Protein AF-A0A935JJQ6-F1 (afdb_monomer_lite)

pLDDT: mean 81.19, std 18.82, range [46.78, 98.0]

Sequence (89 aa):
MLFIYLQSDSQKEYNRFLEIAFSSLKEAHYQIGLAVKLNFLTKKELDLCESKFIETEKVLAGLIRKLKTSRGKSGNEIELAQQPNSPTV

Structure (mmCIF, N/CA/C/O backbone):
data_AF-A0A935JJQ6-F1
#
_entry.id   AF-A0A935JJQ6-F1
#
loop_
_atom_site.group_PDB
_atom_site.id
_atom_site.type_symbol
_atom_site.label_atom_id
_atom_site.label_alt_id
_atom_site.label_comp_id
_atom_site.label_asym_id
_atom_site.label_entity_id
_atom_site.label_seq_id
_atom_site.pdbx_PDB_ins_code
_atom_site.Cartn_x
_atom_site.Cartn_y
_atom_site.Cartn_z
_atom_site.occupancy
_atom_site.B_iso_or_equiv
_atom_site.auth_seq_id
_atom_site.auth_comp_id
_atom_site.auth_asym_id
_atom_site.auth_atom_id
_atom_site.pdbx_PDB_model_num
ATOM 1 N N . MET A 1 1 ? -8.453 -3.193 -19.620 1.00 59.62 1 MET A N 1
ATOM 2 C CA . MET A 1 1 ? -7.562 -4.376 -19.582 1.00 59.62 1 MET A CA 1
ATOM 3 C C . MET A 1 1 ? -6.850 -4.682 -20.914 1.00 59.62 1 MET A C 1
ATOM 5 O O . MET A 1 1 ? -5.975 -5.530 -20.907 1.00 59.62 1 MET A O 1
ATOM 9 N N . LEU A 1 2 ? -7.133 -3.987 -22.033 1.00 53.28 2 LEU A N 1
ATOM 10 C CA . LEU A 1 2 ? -6.549 -4.317 -23.353 1.00 53.28 2 LEU A CA 1
ATOM 11 C C . LEU A 1 2 ? -5.306 -3.491 -23.766 1.00 53.28 2 LEU A C 1
ATOM 13 O O . LEU A 1 2 ? -4.643 -3.825 -24.736 1.00 53.28 2 LEU A O 1
ATOM 17 N N . PHE A 1 3 ? -4.928 -2.443 -23.029 1.00 60.62 3 PHE A N 1
ATOM 18 C CA . PHE A 1 3 ? -3.821 -1.549 -23.424 1.00 60.62 3 PHE A CA 1
ATOM 19 C C . PHE A 1 3 ? -2.438 -1.960 -22.890 1.00 60.62 3 PHE A C 1
ATOM 21 O O . PHE A 1 3 ? -1.524 -1.139 -22.850 1.00 60.62 3 PHE A O 1
ATOM 28 N N . ILE A 1 4 ? -2.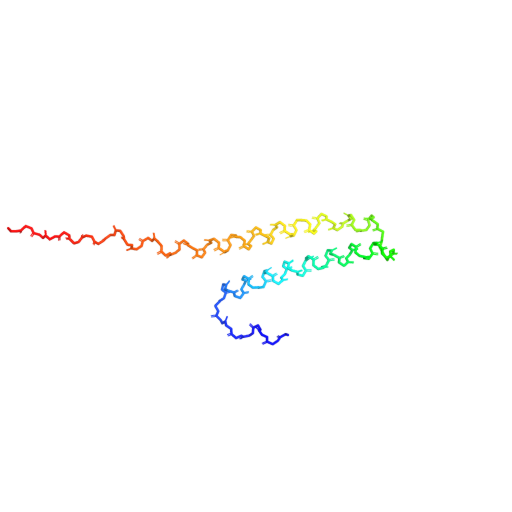271 -3.186 -22.389 1.00 60.88 4 ILE A N 1
ATOM 29 C CA . ILE A 1 4 ? -0.999 -3.643 -21.791 1.00 60.88 4 ILE A CA 1
ATOM 30 C C . ILE A 1 4 ? -0.150 -4.460 -22.773 1.00 60.88 4 ILE A C 1
ATOM 32 O O . ILE A 1 4 ? 1.050 -4.541 -22.592 1.00 60.88 4 ILE A O 1
ATOM 36 N N . TYR A 1 5 ? -0.741 -4.997 -23.842 1.00 57.59 5 TYR A N 1
ATOM 37 C CA . TYR A 1 5 ? -0.101 -6.032 -24.660 1.00 57.59 5 TYR A CA 1
ATOM 38 C C . TYR A 1 5 ? 0.768 -5.542 -25.834 1.00 57.59 5 TYR A C 1
ATOM 40 O O . TYR A 1 5 ? 1.311 -6.382 -26.544 1.00 57.59 5 TYR A O 1
ATOM 48 N N . LEU A 1 6 ? 0.905 -4.231 -26.085 1.00 57.12 6 LEU A N 1
ATOM 49 C CA . LEU A 1 6 ? 1.458 -3.742 -27.362 1.00 57.12 6 LEU A CA 1
ATOM 50 C C . LEU A 1 6 ? 2.755 -2.916 -27.292 1.00 57.12 6 LEU A C 1
ATOM 52 O O . LEU A 1 6 ? 2.976 -2.080 -28.166 1.00 57.12 6 LEU A O 1
ATOM 56 N N . GLN A 1 7 ? 3.640 -3.122 -26.310 1.00 52.75 7 GLN A N 1
ATOM 57 C CA . GLN A 1 7 ? 4.992 -2.556 -26.422 1.00 52.75 7 GLN A CA 1
ATOM 58 C C . GLN A 1 7 ? 6.037 -3.341 -25.618 1.00 52.75 7 GLN A C 1
ATOM 60 O O . GLN A 1 7 ? 6.305 -3.035 -24.459 1.00 52.75 7 GLN A O 1
ATOM 65 N N . SER A 1 8 ? 6.659 -4.328 -26.269 1.00 54.00 8 SER A N 1
ATOM 66 C CA . SER A 1 8 ? 7.763 -5.137 -25.739 1.00 54.00 8 SER A CA 1
ATOM 67 C C . SER A 1 8 ? 9.045 -4.317 -25.610 1.00 54.00 8 SER A C 1
ATOM 69 O O . SER A 1 8 ? 9.960 -4.388 -26.425 1.00 54.00 8 SER A O 1
ATOM 71 N N . ASP A 1 9 ? 9.104 -3.527 -24.553 1.00 62.53 9 ASP A N 1
ATOM 72 C CA . ASP A 1 9 ? 10.335 -2.982 -24.012 1.00 62.53 9 ASP A CA 1
ATOM 73 C C . ASP A 1 9 ? 10.284 -3.340 -22.524 1.00 62.53 9 ASP A C 1
ATOM 75 O O . ASP A 1 9 ? 9.685 -2.624 -21.720 1.00 62.53 9 ASP A O 1
ATOM 79 N N . SER A 1 10 ? 10.792 -4.534 -22.188 1.00 75.81 10 SER A N 1
ATOM 80 C CA . SER A 1 10 ? 10.587 -5.235 -20.901 1.00 75.81 10 SER A CA 1
ATOM 81 C C . SER A 1 10 ? 10.744 -4.315 -19.680 1.00 75.81 10 SER A C 1
ATOM 83 O O . SER A 1 10 ? 9.962 -4.347 -18.726 1.00 75.81 10 SER A O 1
ATOM 85 N N . GLN A 1 11 ? 11.695 -3.381 -19.745 1.00 80.06 11 GLN A N 1
ATOM 86 C CA . GLN A 1 11 ? 11.947 -2.424 -18.675 1.00 80.06 11 GLN A CA 1
ATOM 87 C C . GLN A 1 11 ? 10.882 -1.315 -18.559 1.00 80.06 11 GLN A C 1
ATOM 89 O O . GLN A 1 11 ? 10.640 -0.809 -17.455 1.00 80.06 11 GLN A O 1
ATOM 94 N N . LYS A 1 12 ? 10.259 -0.893 -19.667 1.00 83.38 12 LYS A N 1
ATOM 95 C CA . LYS A 1 12 ? 9.146 0.075 -19.675 1.00 83.38 12 LYS A CA 1
ATOM 96 C C . LYS A 1 12 ? 7.877 -0.559 -19.118 1.00 83.38 12 LYS A C 1
ATOM 98 O O . LYS A 1 12 ? 7.220 0.065 -18.287 1.00 83.38 12 LYS A O 1
ATOM 103 N N . GLU A 1 13 ? 7.580 -1.796 -19.505 1.00 84.94 13 GLU A N 1
ATOM 104 C CA . GLU A 1 13 ? 6.435 -2.545 -18.976 1.00 84.94 13 GLU A CA 1
ATOM 105 C C . GLU A 1 13 ? 6.584 -2.787 -17.474 1.00 84.94 13 GLU A C 1
ATOM 107 O O . GLU A 1 13 ? 5.664 -2.493 -16.714 1.00 84.94 13 GLU A O 1
ATOM 112 N N . TYR A 1 14 ? 7.771 -3.195 -17.017 1.00 88.25 14 TYR A N 1
ATOM 113 C CA . TYR A 1 14 ? 8.045 -3.359 -15.589 1.00 88.25 14 TYR A CA 1
ATOM 114 C C . TYR A 1 14 ? 7.817 -2.066 -14.790 1.00 88.25 14 TYR A C 1
ATOM 116 O O . TYR A 1 14 ? 7.126 -2.075 -13.774 1.00 88.25 14 TYR A O 1
ATOM 124 N N . ASN A 1 15 ? 8.326 -0.925 -15.274 1.00 88.44 15 ASN A N 1
ATOM 125 C CA . ASN A 1 15 ? 8.084 0.369 -14.623 1.00 88.44 15 ASN A CA 1
ATOM 126 C C . ASN A 1 15 ? 6.595 0.730 -14.585 1.00 88.44 15 ASN A C 1
ATOM 128 O O . ASN A 1 15 ? 6.109 1.205 -13.562 1.00 88.44 15 ASN A O 1
ATOM 132 N N . ARG A 1 16 ? 5.866 0.473 -15.673 1.00 88.69 16 ARG A N 1
ATOM 133 C CA . ARG A 1 16 ? 4.421 0.696 -15.736 1.00 88.69 16 ARG A CA 1
ATOM 134 C C . ARG A 1 16 ? 3.675 -0.174 -14.725 1.00 88.69 16 ARG A C 1
ATOM 136 O O . ARG A 1 16 ? 2.780 0.327 -14.054 1.00 88.69 16 ARG A O 1
ATOM 143 N N . PHE A 1 17 ? 4.031 -1.451 -14.588 1.00 91.94 17 PHE A N 1
ATOM 144 C CA . PHE A 1 17 ? 3.419 -2.324 -13.584 1.00 91.94 17 PHE A CA 1
ATOM 145 C C . PHE A 1 17 ? 3.675 -1.829 -12.161 1.00 91.94 17 PHE A C 1
ATOM 147 O O . PHE A 1 17 ? 2.763 -1.867 -11.339 1.00 91.94 17 PHE A O 1
ATOM 154 N N . LEU A 1 18 ? 4.870 -1.303 -11.879 1.00 94.00 18 LEU A N 1
ATOM 155 C CA . LEU A 1 18 ? 5.163 -0.698 -10.580 1.00 94.00 18 LEU A CA 1
ATOM 156 C C . LEU A 1 18 ? 4.341 0.571 -10.324 1.00 94.00 18 LEU A C 1
ATOM 158 O O . LEU A 1 18 ? 3.863 0.763 -9.210 1.00 94.00 18 LEU A O 1
ATOM 162 N N . GLU A 1 19 ? 4.146 1.421 -11.334 1.00 93.69 19 GLU A N 1
ATOM 163 C CA . GLU A 1 19 ? 3.286 2.607 -11.217 1.00 93.69 19 GLU A CA 1
ATOM 164 C C . GLU A 1 19 ? 1.823 2.219 -10.968 1.00 93.69 19 GLU A C 1
ATOM 166 O O . GLU A 1 19 ? 1.194 2.778 -10.071 1.00 93.69 19 GLU A O 1
ATOM 171 N N . ILE A 1 20 ? 1.311 1.207 -11.679 1.00 95.25 20 ILE A N 1
ATOM 172 C CA . ILE A 1 20 ? -0.029 0.653 -11.436 1.00 95.25 20 ILE A CA 1
ATOM 173 C C . ILE A 1 20 ? -0.134 0.135 -9.998 1.00 95.25 20 ILE A C 1
ATOM 175 O O . ILE A 1 20 ? -1.057 0.517 -9.285 1.00 95.25 20 ILE A O 1
ATOM 179 N N . ALA A 1 21 ? 0.826 -0.677 -9.545 1.00 96.12 21 ALA A N 1
ATOM 180 C CA . ALA A 1 21 ? 0.832 -1.215 -8.187 1.00 96.12 21 ALA A CA 1
ATOM 181 C C . ALA A 1 21 ? 0.864 -0.107 -7.120 1.00 96.12 21 ALA A C 1
ATOM 183 O O . ALA A 1 21 ? 0.159 -0.197 -6.116 1.00 96.12 21 ALA A O 1
ATOM 184 N N . PHE A 1 22 ? 1.636 0.960 -7.346 1.00 96.56 22 PHE A N 1
ATOM 185 C CA . PHE A 1 22 ? 1.703 2.108 -6.443 1.00 96.56 22 PHE A CA 1
ATOM 186 C C . PHE A 1 22 ? 0.371 2.864 -6.370 1.00 96.56 22 PHE A C 1
ATOM 188 O O . PHE A 1 22 ? -0.107 3.169 -5.278 1.00 96.56 22 PHE A O 1
ATOM 195 N N . SER A 1 23 ? -0.265 3.125 -7.515 1.00 96.19 23 SER A N 1
ATOM 196 C CA . SER A 1 23 ? -1.592 3.745 -7.557 1.00 96.19 23 SER A CA 1
ATOM 197 C C . SER A 1 23 ? -2.654 2.871 -6.887 1.00 96.19 23 SER A C 1
ATOM 199 O O . SER A 1 23 ? -3.431 3.381 -6.082 1.00 96.19 23 SER A O 1
ATOM 201 N N . SER A 1 24 ? -2.648 1.558 -7.136 1.00 97.44 24 SER A N 1
ATOM 202 C CA . SER A 1 24 ? -3.568 0.617 -6.488 1.00 97.44 24 SER A CA 1
ATOM 203 C C . SER A 1 24 ? -3.367 0.548 -4.973 1.00 97.44 24 SER A C 1
ATOM 205 O O . SER A 1 24 ? -4.344 0.476 -4.234 1.00 97.44 24 SER A O 1
ATOM 207 N N . LEU A 1 25 ? -2.124 0.627 -4.485 1.00 97.06 25 LEU A N 1
ATOM 208 C CA . LEU A 1 25 ? -1.837 0.698 -3.050 1.00 97.06 25 LEU A CA 1
ATOM 209 C C . LEU A 1 25 ? -2.458 1.949 -2.414 1.00 97.06 25 LEU A C 1
ATOM 211 O O . LEU A 1 25 ? -3.082 1.858 -1.358 1.00 97.06 25 LEU A O 1
ATOM 215 N N . LYS A 1 26 ? -2.304 3.114 -3.059 1.00 96.56 26 LYS A N 1
ATOM 216 C CA . LYS A 1 26 ? -2.881 4.383 -2.589 1.00 96.56 26 LYS A CA 1
ATOM 217 C C . LYS A 1 26 ? -4.403 4.348 -2.560 1.00 96.56 26 LYS A C 1
ATOM 219 O O . LYS A 1 26 ? -5.008 4.824 -1.601 1.00 96.56 26 LYS A O 1
ATOM 224 N N . GLU A 1 27 ? -5.008 3.766 -3.587 1.00 97.75 27 GLU A N 1
ATOM 225 C CA . GLU A 1 27 ? -6.453 3.589 -3.655 1.00 97.75 27 GLU A CA 1
ATOM 226 C C . GLU A 1 27 ? -6.957 2.656 -2.549 1.00 97.75 27 GLU A C 1
ATOM 228 O O . GLU A 1 27 ? -7.890 3.010 -1.830 1.00 97.75 27 GLU A O 1
ATOM 233 N N . ALA A 1 28 ? -6.297 1.515 -2.338 1.00 96.75 28 ALA A N 1
ATOM 234 C CA . ALA A 1 28 ? -6.638 0.591 -1.260 1.00 96.75 28 ALA A CA 1
ATOM 235 C C . ALA A 1 28 ? -6.511 1.250 0.124 1.00 96.75 28 ALA A C 1
ATOM 237 O O . ALA A 1 28 ? -7.403 1.112 0.962 1.00 96.75 28 ALA A O 1
ATOM 238 N N . HIS A 1 29 ? -5.446 2.025 0.356 1.00 96.69 29 HIS A N 1
ATOM 239 C CA . HIS A 1 29 ? -5.257 2.757 1.613 1.00 96.69 29 HIS A CA 1
ATOM 240 C C . HIS A 1 29 ? -6.393 3.759 1.854 1.00 96.69 29 HIS A C 1
ATOM 242 O O . HIS A 1 29 ? -6.957 3.819 2.948 1.00 96.69 29 HIS A O 1
ATOM 248 N N . TYR A 1 30 ? -6.792 4.493 0.810 1.00 96.44 30 TYR A N 1
ATOM 249 C CA . TYR A 1 30 ? -7.931 5.405 0.870 1.00 96.44 30 TYR A CA 1
ATOM 250 C C . TYR A 1 30 ? -9.248 4.675 1.163 1.00 96.44 30 TYR A C 1
ATOM 252 O O . TYR A 1 30 ? -10.002 5.113 2.033 1.00 96.44 30 TYR A O 1
ATOM 260 N N . GLN A 1 31 ? -9.523 3.560 0.479 1.00 96.56 31 GLN A N 1
ATOM 261 C CA . GLN A 1 31 ? -10.747 2.777 0.664 1.00 96.56 31 GLN A CA 1
ATOM 262 C C . GLN A 1 31 ? -10.875 2.241 2.096 1.00 96.56 31 GLN A C 1
ATOM 264 O O . GLN A 1 31 ? -11.954 2.323 2.680 1.00 96.56 31 GLN A O 1
ATOM 269 N N . ILE A 1 32 ? -9.783 1.771 2.707 1.00 95.75 32 ILE A N 1
ATOM 270 C CA . ILE A 1 32 ? -9.795 1.337 4.114 1.00 95.75 32 ILE A CA 1
ATOM 271 C C . ILE A 1 32 ? -10.007 2.533 5.047 1.00 95.75 32 ILE A C 1
ATOM 273 O O . ILE A 1 32 ? -10.814 2.460 5.975 1.00 95.75 32 ILE A O 1
ATOM 277 N N . GLY A 1 33 ? -9.353 3.668 4.781 1.00 95.69 33 GLY A N 1
ATOM 278 C CA . GLY A 1 33 ? -9.596 4.903 5.529 1.00 95.69 33 GLY A CA 1
ATOM 279 C C . GLY A 1 33 ? -11.057 5.365 5.449 1.00 95.69 33 GLY A C 1
ATOM 280 O O . GLY A 1 33 ? -11.618 5.836 6.440 1.00 95.69 33 GLY A O 1
ATOM 281 N N . LEU A 1 34 ? -11.699 5.202 4.291 1.00 97.44 34 LEU A N 1
ATOM 282 C CA . LEU A 1 34 ? -13.123 5.470 4.103 1.00 97.44 34 LEU A CA 1
ATOM 283 C C . LEU A 1 34 ? -13.998 4.460 4.856 1.00 97.44 34 LEU A C 1
ATOM 285 O O . LEU A 1 34 ? -14.952 4.868 5.513 1.00 97.44 34 LEU A O 1
ATOM 289 N N . ALA A 1 35 ? -13.656 3.171 4.826 1.00 97.38 35 ALA A N 1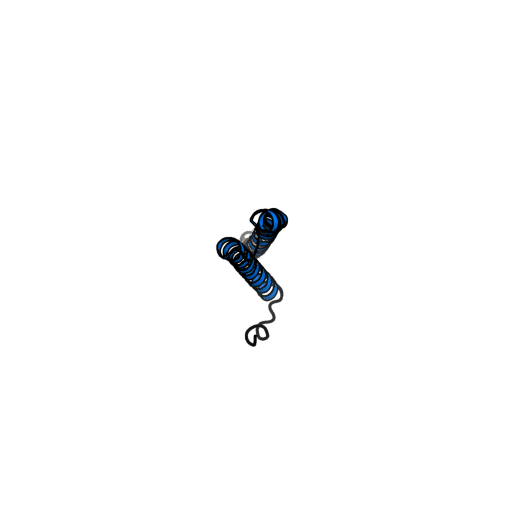
ATOM 290 C CA . ALA A 1 35 ? -14.372 2.133 5.563 1.00 97.38 35 ALA A CA 1
ATOM 291 C C . ALA A 1 35 ? -14.392 2.404 7.078 1.00 97.38 35 ALA A C 1
ATOM 293 O O . ALA A 1 35 ? -15.424 2.200 7.715 1.00 97.38 35 ALA A O 1
ATOM 294 N N . VAL A 1 36 ? -13.308 2.955 7.643 1.00 97.12 36 VAL A N 1
ATOM 295 C CA . VAL A 1 36 ? -13.291 3.416 9.044 1.00 97.12 36 VAL A CA 1
ATOM 296 C C . VAL A 1 36 ? -14.256 4.580 9.271 1.00 97.12 36 VAL A C 1
ATOM 298 O O . VAL A 1 36 ? -15.020 4.567 10.231 1.00 97.12 36 VAL A O 1
ATOM 301 N N . LYS A 1 37 ? -14.278 5.578 8.378 1.00 97.06 37 LYS A N 1
ATOM 302 C CA . LYS A 1 37 ? -15.197 6.731 8.487 1.00 97.06 37 LYS A CA 1
ATOM 303 C C . LYS A 1 37 ? -16.670 6.330 8.390 1.00 97.06 37 LYS A C 1
ATOM 305 O O . LYS A 1 37 ? -17.521 6.994 8.971 1.00 97.06 37 LYS A O 1
ATOM 310 N N . LEU A 1 38 ? -16.959 5.261 7.653 1.00 98.00 38 LEU A N 1
ATOM 311 C CA . LEU A 1 38 ? -18.300 4.703 7.486 1.00 98.00 38 LEU A CA 1
ATOM 312 C C . LEU A 1 38 ? -18.658 3.662 8.563 1.00 98.00 38 LEU A C 1
ATOM 314 O O . LEU A 1 38 ? -19.723 3.060 8.484 1.00 98.00 38 LEU A O 1
ATOM 318 N N . ASN A 1 39 ? -17.800 3.464 9.571 1.00 96.69 39 ASN A N 1
ATOM 319 C CA . ASN A 1 39 ? -17.964 2.481 10.649 1.00 96.69 39 ASN A CA 1
ATOM 320 C C . ASN A 1 39 ? -18.064 1.015 10.175 1.00 96.69 39 ASN A C 1
ATOM 322 O O . ASN A 1 39 ? -18.578 0.170 10.904 1.00 96.69 39 ASN A O 1
ATOM 326 N N . PHE A 1 40 ? -17.553 0.691 8.981 1.00 97.31 40 PHE A N 1
ATOM 327 C CA . PHE A 1 40 ? -17.397 -0.699 8.526 1.00 97.31 40 PHE A CA 1
ATOM 328 C C . PHE A 1 40 ? -16.162 -1.376 9.129 1.00 97.31 40 PHE A C 1
ATOM 330 O O . PHE A 1 40 ? -16.120 -2.599 9.218 1.00 97.31 40 PHE A O 1
ATOM 337 N N . LEU A 1 41 ? -15.162 -0.585 9.525 1.00 95.75 41 LEU A N 1
ATOM 338 C CA . LEU A 1 41 ? -13.948 -1.032 10.201 1.00 95.75 41 LEU A CA 1
ATOM 339 C C . LEU A 1 41 ? -13.673 -0.145 11.412 1.00 95.75 41 LEU A C 1
ATOM 341 O O . LEU A 1 41 ? -13.978 1.048 11.425 1.00 95.75 41 LEU A O 1
ATOM 345 N N . THR A 1 42 ? -13.032 -0.712 12.422 1.00 95.69 42 THR A N 1
ATOM 346 C CA . THR A 1 42 ? -12.518 0.038 13.563 1.00 95.69 42 THR A CA 1
ATOM 347 C C . THR A 1 42 ? -11.176 0.684 13.229 1.00 95.69 42 THR A C 1
ATOM 349 O O . THR A 1 42 ? -10.392 0.198 12.409 1.00 95.69 42 THR A O 1
ATOM 352 N N . LYS A 1 43 ? -10.848 1.770 13.936 1.00 93.88 43 LYS A N 1
ATOM 353 C CA . LYS A 1 43 ? -9.524 2.396 13.830 1.00 93.88 43 LYS A CA 1
ATOM 354 C C . LYS A 1 43 ? -8.393 1.416 14.176 1.00 93.88 43 LYS A C 1
ATOM 356 O O . LYS A 1 43 ? -7.365 1.424 13.512 1.00 93.88 43 LYS A O 1
ATOM 361 N N . LYS A 1 44 ? -8.624 0.513 15.135 1.00 95.06 44 LYS A N 1
ATOM 362 C CA . LYS A 1 44 ? -7.670 -0.536 15.522 1.00 95.06 44 LYS A CA 1
ATOM 363 C C . LYS A 1 44 ? -7.367 -1.499 14.368 1.00 95.06 44 LYS A C 1
ATOM 365 O O . LYS A 1 44 ? -6.216 -1.874 14.192 1.00 95.06 44 LYS A O 1
ATOM 370 N N . GLU A 1 45 ? -8.371 -1.883 13.579 1.00 93.62 45 GLU A N 1
ATOM 371 C CA . GLU A 1 45 ? -8.183 -2.745 12.401 1.00 93.62 45 GLU A CA 1
ATOM 372 C C . GLU A 1 45 ? -7.407 -2.045 11.282 1.00 93.62 45 GLU A C 1
ATOM 374 O O . GLU A 1 45 ? -6.559 -2.673 10.650 1.00 93.62 45 GLU A O 1
ATOM 379 N N . LEU A 1 46 ? -7.633 -0.743 11.075 1.00 93.56 46 LEU A N 1
ATOM 380 C CA . LEU A 1 46 ? -6.801 0.065 10.179 1.00 93.56 46 LEU A CA 1
ATOM 381 C C . LEU A 1 46 ? -5.352 0.146 10.683 1.00 93.56 46 LEU A C 1
ATOM 383 O O . LEU A 1 46 ? -4.418 -0.050 9.913 1.00 93.56 46 LEU A O 1
ATOM 387 N N . ASP A 1 47 ? -5.143 0.375 11.978 1.00 94.31 47 ASP A N 1
ATOM 388 C CA . ASP A 1 47 ? -3.795 0.512 12.541 1.00 94.31 47 ASP A CA 1
ATOM 389 C C . ASP A 1 47 ? -2.970 -0.789 12.420 1.00 94.31 47 ASP A C 1
ATOM 391 O O . ASP A 1 47 ? -1.746 -0.731 12.294 1.00 94.31 47 ASP A O 1
ATOM 395 N N . LEU A 1 48 ? -3.621 -1.963 12.371 1.00 93.75 48 LEU A N 1
ATOM 396 C CA . LEU A 1 48 ? -2.957 -3.251 12.109 1.00 93.75 48 LEU A CA 1
ATOM 397 C C . LEU A 1 48 ? -2.336 -3.343 10.707 1.00 93.75 48 LEU A C 1
ATOM 399 O O . LEU A 1 48 ? -1.380 -4.098 10.512 1.00 93.75 48 LEU A O 1
ATOM 403 N N . CYS A 1 49 ? -2.885 -2.629 9.721 1.00 93.19 49 CYS A N 1
ATOM 404 C CA . CYS A 1 49 ? -2.403 -2.655 8.341 1.00 93.19 49 CYS A CA 1
ATOM 405 C C . CYS A 1 49 ? -1.707 -1.358 7.902 1.00 93.19 49 CYS A C 1
ATOM 407 O O . CYS A 1 49 ? -0.981 -1.385 6.911 1.00 93.19 49 CYS A O 1
ATOM 409 N N . GLU A 1 50 ? -1.837 -0.266 8.657 1.00 94.81 50 GLU A N 1
ATOM 410 C CA . GLU A 1 50 ? -1.217 1.034 8.367 1.00 94.81 50 GLU A CA 1
ATOM 411 C C . GLU A 1 50 ? 0.302 0.925 8.159 1.00 94.81 50 GLU A C 1
ATOM 413 O O . GLU A 1 50 ? 0.850 1.453 7.191 1.00 94.81 50 GLU A O 1
ATOM 418 N N . SER A 1 51 ? 0.991 0.164 9.016 1.00 94.75 51 SER A N 1
ATOM 419 C CA . SER A 1 51 ? 2.435 -0.072 8.883 1.00 94.75 51 SER A CA 1
ATOM 420 C C . SER A 1 51 ? 2.795 -0.756 7.561 1.00 94.75 51 SER A C 1
ATOM 422 O O . SER A 1 51 ? 3.779 -0.377 6.925 1.00 94.75 51 SER A O 1
ATOM 424 N N . LYS A 1 52 ? 1.962 -1.699 7.100 1.00 95.62 52 LYS A N 1
ATOM 425 C CA . LYS A 1 52 ? 2.148 -2.404 5.825 1.00 95.62 52 LYS A CA 1
ATOM 426 C C . LYS A 1 52 ? 1.943 -1.473 4.636 1.00 95.62 52 LYS A C 1
ATOM 428 O O . LYS A 1 52 ? 2.703 -1.561 3.673 1.00 95.62 52 LYS A O 1
ATOM 433 N N . PHE A 1 53 ? 0.961 -0.571 4.699 1.00 96.44 53 PHE A N 1
ATOM 434 C CA . PHE A 1 53 ? 0.762 0.447 3.663 1.00 96.44 53 PHE A CA 1
ATOM 435 C C . PHE A 1 53 ? 1.976 1.364 3.549 1.00 96.44 53 PHE A C 1
ATOM 437 O O . PHE A 1 53 ? 2.531 1.508 2.460 1.00 96.44 53 PHE A O 1
ATOM 444 N N . ILE A 1 54 ? 2.438 1.911 4.676 1.00 96.25 54 ILE A N 1
ATOM 445 C CA . ILE A 1 54 ? 3.582 2.828 4.721 1.00 96.25 54 ILE A CA 1
ATOM 446 C C . ILE A 1 54 ? 4.860 2.151 4.212 1.00 96.25 54 ILE A C 1
ATOM 448 O O . ILE A 1 54 ? 5.620 2.747 3.446 1.00 96.25 54 ILE A O 1
ATOM 452 N N . GLU A 1 55 ? 5.131 0.918 4.642 1.00 97.19 55 GLU A N 1
ATOM 453 C CA . GLU A 1 55 ? 6.315 0.177 4.206 1.00 97.19 55 GLU A CA 1
ATOM 454 C C . GLU A 1 55 ? 6.262 -0.131 2.706 1.00 97.19 55 GLU A C 1
ATOM 456 O O . GLU A 1 55 ? 7.210 0.173 1.978 1.00 97.19 55 GLU A O 1
ATOM 461 N N . THR A 1 56 ? 5.131 -0.649 2.223 1.00 96.81 56 THR A N 1
ATOM 462 C CA . THR A 1 56 ? 4.948 -0.973 0.801 1.00 96.81 56 THR A CA 1
ATOM 463 C C . THR A 1 56 ? 5.074 0.280 -0.066 1.00 96.81 56 THR A C 1
ATOM 465 O O . THR A 1 56 ? 5.721 0.245 -1.113 1.00 96.81 56 THR A O 1
ATOM 468 N N . GLU A 1 57 ? 4.535 1.415 0.387 1.00 96.69 57 GLU A N 1
ATOM 469 C CA . GLU A 1 57 ? 4.656 2.698 -0.305 1.00 96.69 57 GLU A CA 1
ATOM 470 C C . GLU A 1 57 ? 6.120 3.120 -0.452 1.00 96.69 57 GLU A C 1
ATOM 472 O O . GLU A 1 57 ? 6.561 3.465 -1.551 1.00 96.69 57 GLU A O 1
ATOM 477 N N . LYS A 1 58 ? 6.892 3.056 0.640 1.00 97.00 58 LYS A N 1
ATOM 478 C CA . LYS A 1 58 ? 8.319 3.403 0.639 1.00 97.00 58 LYS A CA 1
ATOM 479 C C . LYS A 1 58 ? 9.115 2.508 -0.304 1.00 97.00 58 LYS A C 1
ATOM 481 O O . LYS A 1 58 ? 9.941 3.013 -1.067 1.00 97.00 58 LYS A O 1
ATOM 486 N N . VAL A 1 59 ? 8.863 1.199 -0.268 1.00 97.38 59 VAL A N 1
ATOM 487 C CA . VAL A 1 59 ? 9.550 0.219 -1.120 1.00 97.38 59 VAL A CA 1
ATOM 488 C C . VAL A 1 59 ? 9.241 0.474 -2.593 1.00 97.38 59 VAL A C 1
ATOM 490 O O . VAL A 1 59 ? 10.168 0.597 -3.396 1.00 97.38 59 VAL A O 1
ATOM 493 N N . LEU A 1 60 ? 7.963 0.628 -2.953 1.00 96.44 60 LEU A N 1
ATOM 494 C CA . LEU A 1 60 ? 7.558 0.892 -4.335 1.00 96.44 60 LEU A CA 1
ATOM 495 C C . LEU A 1 60 ? 8.095 2.236 -4.839 1.00 96.44 60 LEU A C 1
ATOM 497 O O . LEU A 1 60 ? 8.678 2.290 -5.922 1.00 96.44 60 LEU A O 1
ATOM 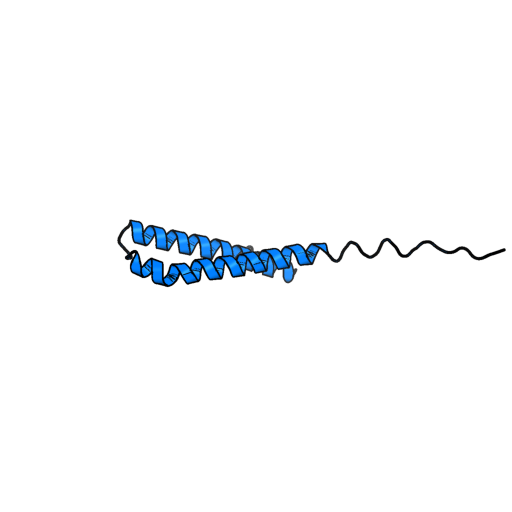501 N N . ALA A 1 61 ? 7.985 3.306 -4.047 1.00 95.31 61 ALA A N 1
ATOM 502 C CA . ALA A 1 61 ? 8.513 4.620 -4.414 1.00 95.31 61 ALA A CA 1
ATOM 503 C C . ALA A 1 61 ? 10.039 4.592 -4.610 1.00 95.31 61 ALA A C 1
ATOM 505 O O . ALA A 1 61 ? 10.563 5.146 -5.582 1.00 95.31 61 ALA A O 1
ATOM 506 N N . GLY A 1 62 ? 10.763 3.910 -3.716 1.00 95.69 62 GLY A N 1
ATOM 507 C CA . GLY A 1 62 ? 12.209 3.723 -3.819 1.00 95.69 62 GLY A CA 1
ATOM 508 C C . GLY A 1 62 ? 12.612 2.941 -5.069 1.00 95.69 62 GLY A C 1
ATOM 509 O O . GLY A 1 62 ? 13.528 3.352 -5.788 1.00 95.69 62 GLY A O 1
ATOM 510 N N . LEU A 1 63 ? 11.898 1.853 -5.364 1.00 94.50 63 LEU A N 1
ATOM 511 C CA . LEU A 1 63 ? 12.148 1.011 -6.529 1.00 94.50 63 LEU A CA 1
ATOM 512 C C . LEU A 1 63 ? 11.882 1.760 -7.842 1.00 94.50 63 LEU A C 1
ATOM 514 O O . LEU A 1 63 ? 12.759 1.797 -8.706 1.00 94.50 63 LEU A O 1
ATOM 518 N N . ILE A 1 64 ? 10.728 2.427 -7.964 1.00 92.25 64 ILE A N 1
ATOM 519 C CA . ILE A 1 64 ? 10.373 3.247 -9.134 1.00 92.25 64 ILE A CA 1
ATOM 520 C C . ILE A 1 64 ? 11.438 4.324 -9.369 1.00 92.25 64 ILE A C 1
ATOM 522 O O . ILE A 1 64 ? 11.912 4.501 -10.494 1.00 92.25 64 ILE A O 1
ATOM 526 N N . ARG A 1 65 ? 11.868 5.023 -8.309 1.00 93.06 65 ARG A N 1
ATOM 527 C CA . ARG A 1 65 ? 12.911 6.053 -8.406 1.00 93.06 65 ARG A CA 1
ATOM 528 C C . ARG A 1 65 ? 14.233 5.474 -8.907 1.00 93.06 65 ARG A C 1
ATOM 530 O O . ARG A 1 65 ? 14.816 6.021 -9.842 1.00 93.06 65 ARG A O 1
ATOM 537 N N . LYS A 1 66 ? 14.692 4.360 -8.330 1.00 92.38 66 LYS A N 1
ATOM 538 C CA . LYS A 1 66 ? 15.955 3.715 -8.719 1.00 92.38 66 LYS A CA 1
ATOM 539 C C . LYS A 1 66 ? 15.953 3.310 -10.197 1.00 92.38 66 LYS A C 1
ATOM 541 O O . LYS A 1 66 ? 16.930 3.561 -10.903 1.00 92.38 66 LYS A O 1
ATOM 546 N N . LEU A 1 67 ? 14.852 2.736 -10.679 1.00 88.00 67 LEU A N 1
ATOM 547 C CA . LEU A 1 67 ? 14.718 2.286 -12.068 1.00 88.00 67 LEU A CA 1
ATOM 548 C C . LEU A 1 67 ? 14.633 3.450 -13.063 1.00 88.00 67 LEU A C 1
ATOM 550 O O . LEU A 1 67 ? 15.170 3.351 -14.166 1.00 88.00 67 LEU A O 1
ATOM 554 N N . LYS A 1 68 ? 14.023 4.577 -12.673 1.00 84.19 68 LYS A N 1
ATOM 555 C CA . LYS A 1 68 ? 14.015 5.808 -13.482 1.00 84.19 68 LYS A CA 1
ATOM 556 C C . LYS A 1 68 ? 15.415 6.415 -13.604 1.00 84.19 68 LYS A C 1
ATOM 558 O O . LYS A 1 68 ? 15.819 6.778 -14.705 1.00 84.19 68 LYS A O 1
ATOM 563 N N . THR A 1 69 ? 16.186 6.464 -12.516 1.00 81.88 69 THR A N 1
ATOM 564 C CA . THR A 1 69 ? 17.564 6.989 -12.530 1.00 81.88 69 THR A CA 1
ATOM 565 C C . THR A 1 69 ? 18.536 6.088 -13.299 1.00 81.88 69 THR A C 1
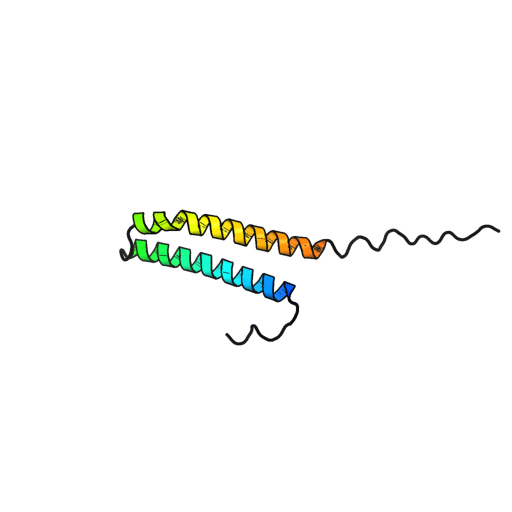ATOM 567 O O . THR A 1 69 ? 19.428 6.598 -13.973 1.00 81.88 69 THR A O 1
ATOM 570 N N . SER A 1 70 ? 18.349 4.763 -13.267 1.00 73.94 70 SER A N 1
ATOM 571 C CA . SER A 1 70 ? 19.183 3.814 -14.023 1.00 73.94 70 SER A CA 1
ATOM 572 C C . SER A 1 70 ? 19.158 4.059 -15.536 1.00 73.94 70 SER A C 1
ATOM 574 O O . SER A 1 70 ? 20.136 3.770 -16.217 1.00 73.94 70 SER A O 1
ATOM 576 N N . ARG A 1 71 ? 18.064 4.614 -16.069 1.00 61.62 71 ARG A N 1
ATOM 577 C CA . ARG A 1 71 ? 17.902 4.874 -17.506 1.00 61.62 71 ARG A CA 1
ATOM 578 C C . ARG A 1 71 ? 18.775 6.031 -18.013 1.00 61.62 71 ARG A C 1
ATOM 580 O O . ARG A 1 71 ? 19.128 6.046 -19.183 1.00 61.62 71 ARG A O 1
ATOM 587 N N . GLY A 1 72 ? 19.126 6.987 -17.149 1.00 56.97 72 GLY A N 1
ATOM 588 C CA . GLY A 1 72 ? 19.860 8.201 -17.533 1.00 56.97 72 GLY A CA 1
ATOM 589 C C . GLY A 1 72 ? 21.385 8.060 -17.578 1.00 56.97 72 GLY A C 1
ATOM 590 O O . GLY A 1 72 ? 22.054 8.971 -18.046 1.00 56.97 72 GLY A O 1
ATOM 591 N N . LYS A 1 73 ? 21.951 6.945 -17.094 1.00 54.47 73 LYS A N 1
ATOM 592 C CA . LYS A 1 73 ? 23.412 6.766 -16.982 1.00 54.47 73 LYS A CA 1
ATOM 593 C C . LYS A 1 73 ? 24.083 6.077 -18.173 1.00 54.47 73 LYS A C 1
ATOM 595 O O . LYS A 1 73 ? 25.301 6.053 -18.220 1.00 54.47 73 LYS A O 1
ATOM 600 N N . SER A 1 74 ? 23.333 5.551 -19.142 1.00 51.09 74 SER A N 1
ATOM 601 C CA . SER A 1 74 ? 23.923 4.793 -20.261 1.00 51.09 74 SER A CA 1
ATOM 602 C C . SER A 1 74 ? 24.275 5.640 -21.498 1.00 51.09 74 SER A C 1
ATOM 604 O O . SER A 1 74 ? 24.692 5.072 -22.500 1.00 51.09 74 SER A O 1
ATOM 606 N N . GLY A 1 75 ? 24.076 6.966 -21.461 1.00 48.97 75 GLY A N 1
ATOM 607 C CA . GLY A 1 75 ? 24.183 7.844 -22.640 1.00 48.97 75 GLY A CA 1
ATOM 608 C C . GLY A 1 75 ? 25.303 8.893 -22.636 1.00 48.97 75 GLY A C 1
ATOM 609 O O . GLY A 1 75 ? 25.492 9.532 -23.660 1.00 48.97 75 GLY A O 1
ATOM 610 N N . ASN A 1 76 ? 26.052 9.077 -21.541 1.00 49.94 76 ASN A N 1
ATOM 611 C CA . ASN A 1 76 ? 26.991 10.207 -21.394 1.00 49.94 76 ASN A CA 1
ATOM 612 C C . ASN A 1 76 ? 28.450 9.778 -21.136 1.00 49.94 76 ASN A C 1
ATOM 614 O O . ASN A 1 76 ? 29.130 10.408 -20.334 1.00 49.94 76 ASN A O 1
ATOM 618 N N . GLU A 1 77 ? 28.943 8.713 -21.778 1.00 52.38 77 GLU A N 1
ATOM 619 C CA . GLU A 1 77 ? 30.367 8.318 -21.671 1.00 52.38 77 GLU A CA 1
ATOM 620 C C . GLU A 1 77 ? 31.063 8.039 -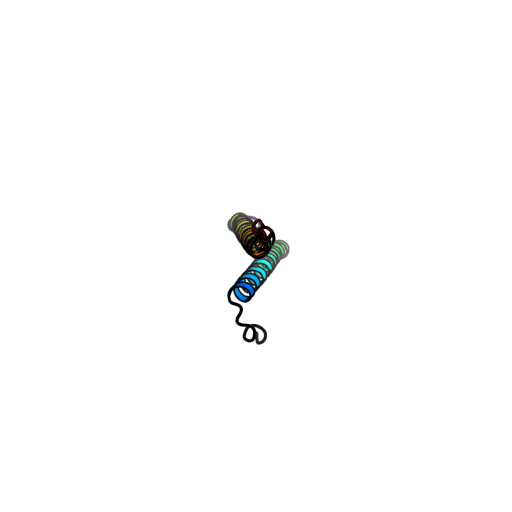23.021 1.00 52.38 77 GLU A C 1
ATOM 622 O O . GLU A 1 77 ? 32.225 7.647 -23.031 1.00 52.38 77 GLU A O 1
ATOM 627 N N . ILE A 1 78 ? 30.426 8.284 -24.176 1.00 52.72 78 ILE A N 1
ATOM 628 C CA . ILE A 1 78 ? 31.030 7.959 -25.492 1.00 52.72 78 ILE A CA 1
ATOM 629 C C . ILE A 1 78 ? 31.688 9.173 -26.189 1.00 52.72 78 ILE A C 1
ATOM 631 O O . ILE A 1 78 ? 32.390 8.999 -27.179 1.00 52.72 78 ILE A O 1
ATOM 635 N N . GLU A 1 79 ? 31.583 10.398 -25.663 1.00 51.56 79 GLU A N 1
ATOM 636 C CA . GLU A 1 79 ? 32.025 11.604 -26.396 1.00 51.56 79 GLU A CA 1
ATOM 637 C C . GLU A 1 79 ? 33.325 12.267 -25.891 1.00 51.56 79 GLU A C 1
ATOM 639 O O . GLU A 1 79 ? 33.538 13.451 -26.125 1.00 51.56 79 GLU A O 1
ATOM 644 N N . LEU A 1 80 ? 34.232 11.532 -25.225 1.00 51.00 80 LEU A N 1
ATOM 645 C CA . LEU A 1 80 ? 35.516 12.107 -24.769 1.00 51.00 80 LEU A CA 1
ATOM 646 C C . LEU A 1 80 ? 36.795 11.346 -25.171 1.00 51.00 80 LEU A C 1
ATOM 648 O O . LEU A 1 80 ? 37.855 11.624 -24.617 1.00 51.00 80 LEU A O 1
ATOM 652 N N . ALA A 1 81 ? 36.744 10.419 -26.135 1.00 48.50 81 ALA A N 1
ATOM 653 C CA . ALA A 1 81 ? 37.914 9.600 -26.503 1.00 48.50 81 ALA A CA 1
ATOM 654 C C . ALA A 1 81 ? 38.337 9.646 -27.986 1.00 48.50 81 ALA A C 1
ATOM 656 O O . ALA A 1 81 ? 39.071 8.769 -28.435 1.00 48.50 81 ALA A O 1
ATOM 657 N N . GLN A 1 82 ? 37.925 10.654 -28.763 1.00 46.78 82 GLN A N 1
ATOM 658 C CA . GLN A 1 82 ? 38.377 10.808 -30.155 1.00 46.78 82 GLN A CA 1
ATOM 659 C C . GLN A 1 82 ? 38.872 12.230 -30.445 1.00 46.78 82 GLN A C 1
ATOM 661 O O . GLN A 1 82 ? 38.258 12.989 -31.185 1.00 46.78 82 GLN A O 1
ATOM 666 N N . GLN A 1 83 ? 40.036 12.578 -29.890 1.00 47.19 83 GLN A N 1
ATOM 667 C CA . GLN A 1 83 ? 40.967 13.454 -30.602 1.00 47.19 83 GLN A CA 1
ATOM 668 C C . GLN A 1 83 ? 41.903 12.554 -31.422 1.00 47.19 83 GLN A C 1
ATOM 670 O O . GLN A 1 83 ? 42.663 11.786 -30.827 1.00 47.19 83 GLN A O 1
ATOM 675 N N . PRO A 1 84 ? 41.859 12.579 -32.767 1.00 52.50 84 PRO A N 1
ATOM 676 C CA . PRO A 1 84 ? 42.855 11.884 -33.563 1.00 52.50 84 PRO A CA 1
ATOM 677 C C . PRO A 1 84 ? 44.196 12.610 -33.423 1.00 52.50 84 PRO A C 1
ATOM 679 O O . PRO A 1 84 ? 44.399 13.696 -33.966 1.00 52.50 84 PRO A O 1
ATOM 682 N N . ASN A 1 85 ? 45.126 11.978 -32.708 1.00 60.97 85 ASN A N 1
ATOM 683 C CA . ASN A 1 85 ? 46.550 12.241 -32.870 1.00 60.97 85 ASN A CA 1
ATOM 684 C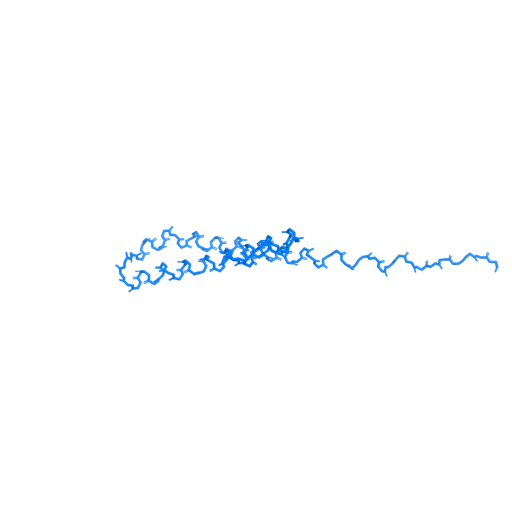 C . ASN A 1 85 ? 46.889 12.079 -34.359 1.00 60.97 85 ASN A C 1
ATOM 686 O O . ASN A 1 85 ? 46.815 10.971 -34.891 1.00 60.97 85 ASN A O 1
ATOM 690 N N . SER A 1 86 ? 47.241 13.173 -35.033 1.00 47.47 86 SER A N 1
ATOM 691 C CA . SER A 1 86 ? 47.881 13.096 -36.348 1.00 47.47 86 SER A CA 1
ATOM 692 C C . SER A 1 86 ? 49.394 12.917 -36.151 1.00 47.47 86 SER A C 1
ATOM 694 O O . SER A 1 86 ? 49.969 13.615 -35.312 1.00 47.47 86 SER A O 1
ATOM 696 N N . PRO A 1 87 ? 50.038 11.974 -36.861 1.00 62.28 87 PRO A N 1
ATOM 697 C CA . PRO A 1 87 ? 51.460 11.687 -36.718 1.00 62.28 87 PRO A CA 1
ATOM 698 C C . PRO A 1 87 ? 52.343 12.770 -37.350 1.00 62.28 87 PRO A C 1
ATOM 700 O O . PRO A 1 87 ? 51.986 13.394 -38.346 1.00 62.28 87 PRO A O 1
ATOM 703 N N . THR A 1 88 ? 53.519 12.932 -36.750 1.00 57.19 88 THR A N 1
ATOM 704 C CA . THR A 1 88 ? 54.676 13.704 -37.212 1.00 57.19 88 THR A CA 1
ATOM 705 C C . THR A 1 88 ? 55.042 13.426 -38.672 1.00 57.19 88 THR A C 1
ATOM 707 O O . THR A 1 88 ? 55.319 12.273 -39.004 1.00 57.19 88 THR A O 1
ATOM 710 N N . VAL A 1 89 ? 55.161 14.490 -39.476 1.00 53.69 89 VAL A N 1
ATOM 711 C CA . VAL A 1 89 ? 56.294 14.744 -40.391 1.00 53.69 89 VAL A CA 1
ATOM 712 C C . VAL A 1 89 ? 56.600 16.236 -40.354 1.00 53.69 89 VAL A C 1
ATOM 714 O O . VAL A 1 89 ? 55.638 17.022 -40.500 1.00 53.69 89 VAL A O 1
#

Foldseek 3Di:
DPPLPPDPPVLVSVLVVLVVVLVVLVVVLVVVVVCCVVVVDPPVVNVVCVVVSVVSNVVSVVVSVVSVVVVPPPPPDPPPPDDDDDDDD

Radius of gyration: 23.34 Å; chains: 1; bounding box: 75×21×56 Å

Secondary structure (DSSP, 8-state):
--TTSS---HHHHHHHHHHHHHHHHHHHHHHHHHHHHTTSS-HHHHHHHHHHHHHHHHHHHHHHHHHHHHTTSSSSSSSSS----PPP-